Protein AF-A0A090RGV0-F1 (afdb_monomer_lite)

Organism: NCBI:txid754436

pLDDT: mean 89.09, std 8.08, range [53.47, 97.5]

Foldseek 3Di:
DEDEDQDDDVLVVVCVVCVPDWYKYKYWPFDWDDPDPPDIDRDDQTEMEMETPDPSNHVVQCVQVVCCVVRPDGHYDHPPVVVNVVSVVVVVVVVD

Sequence (96 aa):
MIIMHNGMGTHEAVSALLPHQPLLYATTAQAALRPDRHQLHHTGLGQTWLGALNTEGAAYSPLASVFDRALAPCQWHDDIFQPLWQKLAINCAINL

InterPro domains:
  IPR013332 Ketopantoate reductase, N-terminal domain [PF02558] (2-54)
  IPR036291 NAD(P)-binding domain superfamily [SSF51735] (2-78)

Secondary structure (DSSP, 8-state):
-EE--SSSSHHHHHHHH-TTS--EEEEE--EEE-SSSS--EEEE---EEEEESSHHHHTTTTHHHHHHHHHSSEEE-SSTHHHHHHHHHHHHHH--

Structure (mmCIF, N/CA/C/O backbone):
data_AF-A0A090RGV0-F1
#
_entry.id   AF-A0A090RGV0-F1
#
loop_
_atom_site.group_PDB
_atom_site.id
_atom_site.type_symbol
_atom_site.label_atom_id
_atom_site.label_alt_id
_atom_site.label_comp_id
_atom_site.label_asym_id
_atom_site.label_entity_id
_atom_site.label_seq_id
_atom_site.pdbx_PDB_ins_code
_atom_site.Cartn_x
_atom_site.Cartn_y
_atom_site.Cartn_z
_atom_site.occupancy
_atom_site.B_iso_or_equiv
_atom_site.auth_seq_id
_atom_site.auth_comp_id
_atom_site.auth_asym_id
_atom_site.auth_atom_id
_atom_site.pdbx_PDB_model_num
ATOM 1 N N . MET A 1 1 ? -9.669 -4.040 6.223 1.00 88.50 1 MET A N 1
ATOM 2 C CA . MET A 1 1 ? -9.401 -4.124 4.768 1.00 88.50 1 MET A CA 1
ATOM 3 C C . MET A 1 1 ? -8.156 -3.308 4.449 1.00 88.50 1 MET A C 1
ATO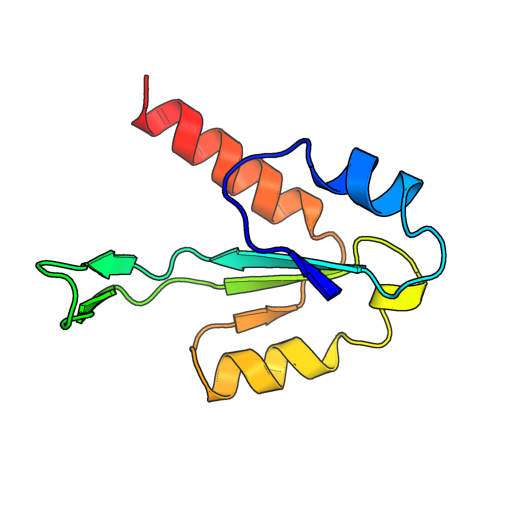M 5 O O . MET A 1 1 ? -8.018 -2.232 5.016 1.00 88.50 1 MET A O 1
ATOM 9 N N . ILE A 1 2 ? -7.265 -3.802 3.581 1.00 90.88 2 ILE A N 1
ATOM 10 C CA . ILE A 1 2 ? -6.117 -3.027 3.077 1.00 90.88 2 ILE A CA 1
ATOM 11 C C . ILE A 1 2 ? -6.424 -2.594 1.647 1.00 90.88 2 ILE A C 1
ATOM 13 O O . ILE A 1 2 ? -6.766 -3.426 0.808 1.00 90.88 2 ILE A O 1
ATOM 17 N N . ILE A 1 3 ? -6.300 -1.300 1.381 1.00 90.00 3 ILE A N 1
ATOM 18 C CA . ILE A 1 3 ? -6.499 -0.703 0.065 1.00 90.00 3 ILE A CA 1
ATOM 19 C C . ILE A 1 3 ? -5.128 -0.466 -0.575 1.00 90.00 3 ILE A C 1
ATOM 21 O O . ILE A 1 3 ? -4.277 0.195 0.012 1.00 90.00 3 ILE A O 1
ATOM 25 N N . MET A 1 4 ? -4.919 -1.000 -1.781 1.00 88.81 4 MET A N 1
ATOM 26 C CA . MET A 1 4 ? -3.691 -0.832 -2.568 1.00 88.81 4 MET A CA 1
ATOM 27 C C . MET A 1 4 ? -4.053 -0.399 -3.987 1.00 88.81 4 MET A C 1
ATOM 29 O O . MET A 1 4 ? -4.128 -1.224 -4.896 1.00 88.81 4 MET A O 1
ATOM 33 N N . HIS A 1 5 ? -4.318 0.892 -4.185 1.00 80.12 5 HIS A N 1
ATOM 34 C CA . HIS A 1 5 ? -4.558 1.446 -5.517 1.00 80.12 5 HIS A CA 1
ATOM 35 C C . HIS A 1 5 ? -3.613 2.613 -5.813 1.00 80.12 5 HIS A C 1
ATOM 37 O O . HIS A 1 5 ? -3.053 3.247 -4.915 1.00 80.12 5 HIS A O 1
ATOM 43 N N . ASN A 1 6 ? -3.412 2.881 -7.101 1.00 70.75 6 ASN A N 1
ATOM 44 C CA . ASN A 1 6 ? -2.706 4.072 -7.554 1.00 70.75 6 ASN A CA 1
ATOM 45 C C . ASN A 1 6 ? -3.699 5.243 -7.616 1.00 70.75 6 ASN A C 1
ATOM 47 O O . ASN A 1 6 ? -4.801 5.080 -8.137 1.00 70.75 6 ASN A O 1
ATOM 51 N N . GLY A 1 7 ? -3.308 6.406 -7.092 1.00 65.62 7 GLY A N 1
ATOM 52 C CA . GLY A 1 7 ? -4.141 7.613 -7.037 1.00 65.62 7 GLY A CA 1
ATOM 53 C C . GLY A 1 7 ? -4.709 7.901 -5.645 1.00 65.62 7 GLY A C 1
ATOM 54 O O . GLY A 1 7 ? -4.575 7.094 -4.733 1.00 65.62 7 GLY A O 1
ATOM 55 N N . MET A 1 8 ? -5.337 9.065 -5.493 1.00 68.12 8 MET A N 1
ATOM 56 C CA . MET A 1 8 ? -6.138 9.436 -4.321 1.00 68.12 8 MET A CA 1
ATOM 57 C C . MET A 1 8 ? -7.597 9.622 -4.725 1.00 68.12 8 MET A C 1
ATOM 59 O O . MET A 1 8 ? -7.871 9.920 -5.883 1.00 68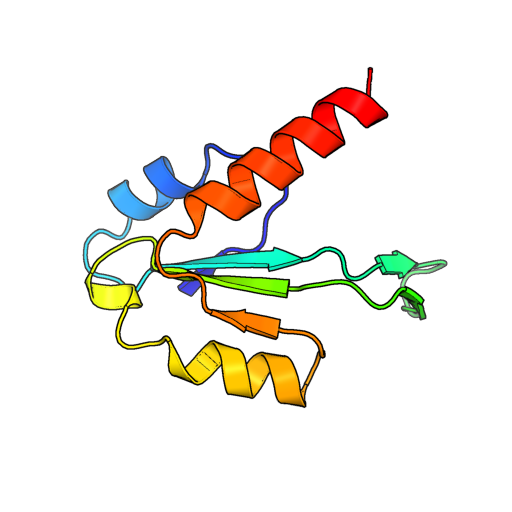.12 8 MET A O 1
ATOM 63 N N . GLY A 1 9 ? -8.520 9.440 -3.779 1.00 70.19 9 GLY A N 1
ATOM 64 C CA . GLY A 1 9 ? -9.954 9.698 -3.976 1.00 70.19 9 GLY A CA 1
ATOM 65 C C . GLY A 1 9 ? -10.881 8.509 -3.702 1.00 70.19 9 GLY A C 1
ATOM 66 O O . GLY A 1 9 ? -12.095 8.668 -3.631 1.00 70.19 9 GLY A O 1
ATOM 67 N N . THR A 1 10 ? -10.350 7.287 -3.576 1.00 74.12 10 THR A N 1
ATOM 68 C CA . THR A 1 10 ? -11.192 6.109 -3.286 1.00 74.12 10 THR A CA 1
ATOM 69 C C . THR A 1 10 ? -11.366 5.885 -1.784 1.00 74.12 10 THR A C 1
ATOM 71 O O . THR A 1 10 ? -12.326 5.248 -1.361 1.00 74.12 10 THR A O 1
ATOM 74 N N . HIS A 1 11 ? -10.470 6.433 -0.960 1.00 77.19 11 HIS A N 1
ATOM 75 C CA . HIS A 1 11 ? -10.515 6.259 0.488 1.00 77.19 11 HIS A CA 1
ATOM 76 C C . HIS A 1 11 ? -11.706 6.992 1.124 1.00 77.19 11 HIS A C 1
ATOM 78 O O . HIS A 1 11 ? -12.313 6.427 2.031 1.00 77.19 11 HIS A O 1
ATOM 84 N N . GLU A 1 12 ? -12.107 8.174 0.633 1.00 79.69 12 GLU A N 1
ATOM 85 C CA . GLU A 1 12 ? -13.283 8.879 1.164 1.00 79.69 12 GLU A CA 1
ATOM 86 C C . GLU A 1 12 ? -14.568 8.073 0.929 1.00 79.69 12 GLU A C 1
ATOM 88 O O . GLU A 1 12 ? -15.368 7.884 1.846 1.00 79.69 12 GLU A O 1
ATOM 93 N N . ALA A 1 13 ? -14.736 7.532 -0.283 1.00 82.50 13 ALA A N 1
ATOM 94 C CA . ALA A 1 13 ? -15.888 6.703 -0.631 1.00 82.50 13 ALA A CA 1
ATOM 95 C C . ALA A 1 13 ? -15.928 5.404 0.191 1.00 82.50 13 ALA A C 1
ATOM 97 O O . ALA A 1 13 ? -16.986 5.013 0.684 1.00 82.50 13 ALA A O 1
ATOM 98 N N . VAL A 1 14 ? -14.779 4.743 0.376 1.00 83.00 14 VAL A N 1
ATOM 99 C CA . VAL A 1 14 ? -14.702 3.501 1.161 1.00 83.00 14 VAL A CA 1
ATOM 100 C C . VAL A 1 14 ? -14.954 3.762 2.647 1.00 83.00 14 VAL A C 1
ATOM 102 O O . VAL A 1 14 ? -15.705 3.008 3.263 1.00 83.00 14 VAL A O 1
ATOM 105 N N . SER A 1 15 ? -14.413 4.843 3.212 1.00 82.44 15 SER A N 1
ATOM 106 C CA . SER A 1 15 ? -14.695 5.239 4.598 1.00 82.44 15 SER A CA 1
ATOM 107 C C . SER A 1 15 ? -16.170 5.574 4.821 1.00 82.44 15 SER A C 1
ATOM 109 O O . SER A 1 15 ? -16.719 5.212 5.859 1.00 82.44 15 SER A O 1
ATOM 111 N N . ALA A 1 16 ? -16.838 6.202 3.847 1.00 84.88 16 ALA A N 1
ATOM 112 C CA . ALA A 1 16 ? -18.273 6.480 3.930 1.00 84.88 16 ALA A CA 1
ATOM 113 C C . ALA A 1 16 ? -19.128 5.199 3.884 1.00 84.88 16 ALA A C 1
ATOM 115 O O . ALA A 1 16 ? -20.142 5.107 4.574 1.00 84.88 16 ALA A O 1
ATOM 116 N N . LEU A 1 17 ? -18.717 4.205 3.092 1.00 86.31 17 LEU A N 1
ATOM 117 C CA . LEU A 1 17 ? -19.423 2.925 2.972 1.00 86.31 17 LEU A CA 1
ATOM 118 C C . LEU A 1 17 ? -19.164 1.986 4.159 1.00 86.31 17 LEU A C 1
ATOM 120 O O . LEU A 1 17 ? -20.030 1.177 4.491 1.00 86.31 17 LEU A O 1
ATOM 124 N N . LEU A 1 18 ? -17.986 2.068 4.788 1.00 87.06 18 LEU A N 1
ATOM 125 C CA . LEU A 1 18 ? -17.516 1.133 5.817 1.00 87.06 18 LEU A CA 1
ATOM 126 C C . LEU A 1 18 ? -16.979 1.860 7.071 1.00 87.06 18 LEU A C 1
ATOM 128 O O . LEU A 1 18 ? -15.828 1.645 7.459 1.00 87.06 18 LEU A O 1
ATOM 132 N N . PRO A 1 19 ? -17.793 2.683 7.758 1.00 81.81 19 PRO A N 1
ATOM 133 C CA . PRO A 1 19 ? -17.316 3.607 8.794 1.00 81.81 19 PRO A CA 1
ATOM 134 C C . PRO A 1 19 ? -16.700 2.927 10.027 1.00 81.81 19 PRO A C 1
ATOM 136 O O . PRO A 1 19 ? -15.846 3.511 10.688 1.00 81.81 19 PRO A O 1
ATOM 139 N N . HIS A 1 20 ? -17.105 1.691 10.332 1.00 86.50 20 HIS A N 1
ATOM 140 C CA . HIS A 1 20 ? -16.640 0.937 11.506 1.00 86.50 20 HIS A CA 1
ATOM 141 C C . HIS A 1 20 ? -15.670 -0.196 11.170 1.00 86.50 20 HIS A C 1
ATOM 143 O O . HIS A 1 20 ? -15.253 -0.932 12.062 1.00 86.50 20 HIS A O 1
ATOM 149 N N . GLN A 1 21 ? -15.331 -0.395 9.895 1.00 90.81 21 GLN A N 1
ATOM 150 C CA . GLN A 1 21 ? -14.339 -1.409 9.559 1.00 90.81 21 GLN A CA 1
ATOM 151 C C . GLN A 1 21 ? -12.934 -0.832 9.734 1.00 90.81 21 GLN A C 1
ATOM 153 O O . GLN A 1 21 ? -12.702 0.304 9.330 1.00 90.81 21 GLN A O 1
ATOM 158 N N . PRO A 1 22 ? -11.967 -1.599 10.261 1.00 92.88 22 PRO A N 1
ATOM 159 C CA . PRO A 1 22 ? -10.566 -1.209 10.212 1.00 92.88 22 PRO A CA 1
ATOM 160 C C . PRO A 1 22 ? -10.122 -1.023 8.761 1.00 92.88 22 PRO A C 1
ATOM 162 O O . PRO A 1 22 ? -10.088 -1.986 7.979 1.00 92.88 22 PRO A O 1
ATOM 165 N N . LEU A 1 23 ? -9.798 0.214 8.393 1.00 93.19 23 LEU A N 1
ATOM 166 C CA . LEU A 1 23 ? -9.360 0.566 7.050 1.00 93.19 23 LEU A CA 1
ATOM 167 C C . LEU A 1 23 ? -7.882 0.934 7.079 1.00 93.19 23 LEU A C 1
ATOM 169 O O . LEU A 1 23 ? -7.441 1.791 7.844 1.00 93.19 23 LEU A O 1
ATOM 173 N N . LEU A 1 24 ? -7.123 0.270 6.219 1.00 93.75 24 LEU A N 1
ATOM 174 C CA . LEU A 1 24 ? -5.704 0.504 6.015 1.00 93.75 24 LEU A CA 1
ATOM 175 C C . LEU A 1 24 ? -5.469 0.885 4.563 1.00 93.75 24 LEU A C 1
ATOM 177 O O . LEU A 1 24 ? -6.140 0.371 3.664 1.00 93.75 24 LEU A O 1
ATOM 181 N N . TYR A 1 25 ? -4.466 1.715 4.331 1.00 92.81 25 TYR A N 1
ATOM 182 C CA . TYR A 1 25 ? -3.962 2.002 3.001 1.00 92.81 25 TYR A CA 1
ATOM 183 C C . TYR A 1 25 ? -2.514 1.539 2.901 1.00 92.81 25 TYR A C 1
ATOM 185 O O . TYR A 1 25 ? -1.722 1.755 3.819 1.00 92.81 25 TYR A O 1
ATOM 193 N N . ALA A 1 26 ? -2.167 0.909 1.781 1.00 92.81 26 ALA A N 1
ATOM 194 C CA . ALA A 1 26 ? -0.792 0.608 1.430 1.00 92.81 26 ALA A CA 1
ATOM 195 C C . ALA A 1 26 ? -0.424 1.188 0.065 1.00 92.81 26 ALA A C 1
ATOM 197 O O . ALA A 1 26 ? -1.145 1.043 -0.924 1.00 92.81 26 ALA A O 1
ATOM 198 N N . T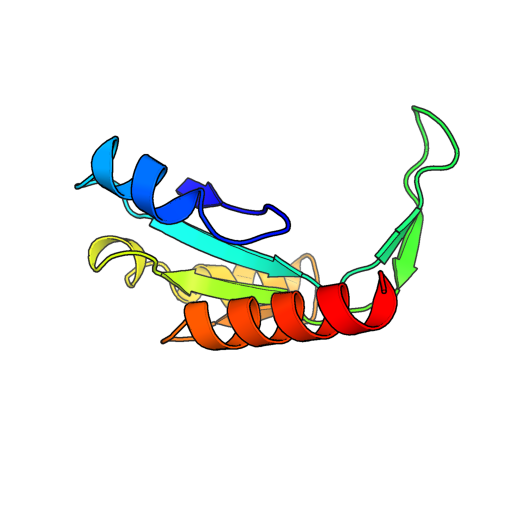HR A 1 27 ? 0.743 1.819 0.005 1.00 92.31 27 THR A N 1
ATOM 199 C CA . THR A 1 27 ? 1.349 2.285 -1.239 1.00 92.31 27 THR A CA 1
ATOM 200 C C . THR A 1 27 ? 2.734 1.695 -1.383 1.00 92.31 27 THR A C 1
ATOM 202 O O . THR A 1 27 ? 3.503 1.650 -0.429 1.00 92.31 27 THR A O 1
ATOM 205 N N . THR A 1 28 ? 3.045 1.213 -2.580 1.00 92.69 28 THR A N 1
ATOM 206 C CA . THR A 1 28 ? 4.302 0.530 -2.858 1.00 92.69 28 THR A CA 1
ATOM 207 C C . THR A 1 28 ? 4.987 1.108 -4.088 1.00 92.69 28 THR A C 1
ATOM 209 O O . THR A 1 28 ? 4.316 1.528 -5.043 1.00 92.69 28 THR A O 1
ATOM 212 N N . ALA A 1 29 ? 6.316 1.140 -4.020 1.00 92.25 29 ALA A N 1
ATOM 213 C CA . ALA A 1 29 ? 7.235 1.388 -5.124 1.00 92.25 29 ALA A CA 1
ATOM 214 C C . ALA A 1 29 ? 7.893 0.089 -5.630 1.00 92.25 29 ALA A C 1
ATOM 216 O O . ALA A 1 29 ? 8.799 0.147 -6.458 1.00 92.25 29 ALA A O 1
ATOM 217 N N . GLN A 1 30 ? 7.465 -1.078 -5.134 1.00 93.25 30 GLN A N 1
ATOM 218 C CA . GLN A 1 30 ? 7.883 -2.371 -5.674 1.00 93.25 30 GLN A CA 1
ATOM 219 C C . GLN A 1 30 ? 7.513 -2.440 -7.162 1.00 93.25 30 GLN A C 1
ATOM 221 O O . GLN A 1 30 ? 6.381 -2.128 -7.544 1.00 93.25 30 GLN A O 1
ATOM 226 N N . ALA A 1 31 ? 8.459 -2.849 -8.004 1.00 92.00 31 ALA A N 1
ATOM 227 C CA . ALA A 1 31 ? 8.255 -2.931 -9.445 1.00 92.00 31 ALA A CA 1
ATOM 228 C C . ALA A 1 31 ? 8.067 -4.386 -9.863 1.00 92.00 31 ALA A C 1
ATOM 230 O O . ALA A 1 31 ? 8.934 -5.221 -9.617 1.00 92.00 31 ALA A O 1
ATOM 231 N N . ALA A 1 32 ? 6.953 -4.689 -10.522 1.00 92.81 32 ALA A N 1
ATOM 232 C CA . ALA A 1 32 ? 6.698 -6.011 -11.070 1.00 92.81 32 ALA A CA 1
ATOM 233 C C . ALA A 1 32 ? 6.357 -5.918 -12.557 1.00 92.81 32 ALA A C 1
ATOM 235 O O . ALA A 1 32 ? 5.533 -5.098 -12.968 1.00 92.81 32 ALA A O 1
ATOM 236 N N . LEU A 1 33 ? 6.974 -6.786 -13.352 1.00 93.94 33 LEU A N 1
ATOM 237 C CA . LEU A 1 33 ? 6.723 -6.935 -14.775 1.00 93.94 33 LEU A CA 1
ATOM 238 C C . LEU A 1 33 ? 5.954 -8.232 -15.012 1.00 93.94 33 LEU A C 1
ATOM 240 O O . LEU A 1 33 ? 6.356 -9.302 -14.562 1.00 93.94 33 LEU A O 1
ATOM 244 N N . ARG A 1 34 ? 4.852 -8.144 -15.752 1.00 95.19 34 ARG A N 1
ATOM 245 C CA . ARG A 1 34 ? 4.064 -9.306 -16.165 1.00 95.19 34 ARG A CA 1
ATOM 246 C C . ARG A 1 34 ? 4.163 -9.472 -17.685 1.00 95.19 34 ARG A C 1
ATOM 248 O O . ARG A 1 34 ? 3.384 -8.828 -18.387 1.00 95.19 34 ARG A O 1
ATOM 255 N N . PRO A 1 35 ? 5.118 -10.271 -18.199 1.00 91.31 35 PRO A N 1
ATOM 256 C CA . PRO A 1 35 ? 5.313 -10.428 -19.642 1.00 91.31 35 PRO A CA 1
ATOM 257 C C . PRO A 1 35 ? 4.181 -11.224 -20.307 1.00 91.31 35 PRO A C 1
ATOM 259 O O . PRO A 1 35 ? 3.815 -10.939 -21.443 1.00 91.31 35 PRO A O 1
ATOM 262 N N . ASP A 1 36 ? 3.587 -12.183 -19.592 1.00 94.62 36 ASP A N 1
ATOM 263 C CA . ASP A 1 36 ? 2.417 -12.941 -20.035 1.00 94.62 36 ASP A CA 1
ATOM 264 C C . ASP A 1 36 ? 1.481 -13.266 -18.855 1.00 94.62 36 ASP A C 1
ATOM 266 O O . ASP A 1 36 ? 1.688 -12.825 -17.727 1.00 94.62 36 ASP A O 1
ATOM 270 N N . ARG A 1 37 ? 0.402 -14.014 -19.109 1.00 93.50 37 ARG A N 1
ATOM 271 C CA . ARG A 1 37 ? -0.636 -14.302 -18.102 1.00 93.50 37 ARG A CA 1
ATOM 272 C C . ARG A 1 37 ? -0.172 -15.215 -16.962 1.00 93.50 37 ARG A C 1
ATOM 274 O O . ARG A 1 37 ? -0.835 -15.246 -15.929 1.00 93.50 37 ARG A O 1
ATOM 281 N N . HIS A 1 38 ? 0.911 -15.957 -17.152 1.00 95.50 38 HIS A N 1
ATOM 282 C CA . HIS A 1 38 ? 1.397 -16.989 -16.238 1.00 95.50 38 HIS A CA 1
ATOM 283 C C . HIS A 1 38 ? 2.712 -16.608 -15.553 1.00 95.50 38 HIS A C 1
ATOM 285 O O . HIS A 1 38 ? 3.112 -17.274 -14.601 1.00 95.50 38 HIS A O 1
ATOM 291 N N . GLN A 1 39 ? 3.365 -15.534 -15.998 1.00 94.00 39 GLN A N 1
ATOM 292 C CA . GLN A 1 39 ? 4.643 -15.087 -15.460 1.00 94.00 39 GLN A CA 1
ATOM 293 C C . GLN A 1 39 ? 4.535 -13.734 -14.767 1.00 94.00 39 GLN A C 1
ATOM 295 O O . GLN A 1 39 ? 4.016 -12.777 -15.328 1.00 94.00 39 GLN A O 1
ATOM 300 N N . LEU A 1 40 ? 5.106 -13.632 -13.569 1.00 93.25 40 LEU A N 1
ATOM 301 C CA . LEU A 1 40 ? 5.289 -12.375 -12.852 1.00 93.25 40 LEU A CA 1
ATOM 302 C C . LEU A 1 40 ? 6.746 -12.282 -12.415 1.00 93.25 40 LEU A C 1
ATOM 304 O O . LEU A 1 40 ? 7.241 -13.156 -11.708 1.00 93.25 40 LEU A O 1
ATOM 308 N N . HIS A 1 41 ? 7.436 -11.243 -12.861 1.00 94.12 41 HIS A N 1
ATOM 309 C CA . HIS A 1 41 ? 8.828 -10.988 -12.518 1.00 94.12 41 HIS A CA 1
ATOM 310 C C . HIS A 1 41 ? 8.862 -9.811 -11.551 1.00 94.12 41 HIS A C 1
ATOM 312 O O . HIS A 1 41 ? 8.349 -8.736 -11.856 1.00 94.12 41 HIS A O 1
ATOM 318 N N . HIS A 1 42 ? 9.458 -9.998 -10.378 1.00 92.56 42 HIS A N 1
ATOM 319 C CA . HIS A 1 42 ? 9.725 -8.899 -9.454 1.00 92.56 42 HIS A CA 1
ATOM 320 C C . HIS A 1 42 ? 11.029 -8.228 -9.890 1.00 92.56 42 HIS A C 1
ATOM 322 O O . HIS A 1 42 ? 12.104 -8.806 -9.764 1.00 92.56 42 HIS A O 1
ATOM 328 N N . THR A 1 43 ? 10.921 -7.049 -10.499 1.00 93.75 43 THR A N 1
ATOM 329 C CA . THR A 1 43 ? 12.020 -6.401 -11.232 1.00 93.75 43 THR A CA 1
ATOM 330 C C . THR A 1 43 ? 12.674 -5.258 -10.466 1.00 93.75 43 THR A C 1
ATOM 332 O O . THR A 1 43 ? 13.687 -4.731 -10.917 1.00 93.75 43 THR A O 1
ATOM 335 N N . GLY A 1 44 ? 12.114 -4.843 -9.331 1.00 92.06 44 GLY A N 1
ATOM 336 C CA . GLY A 1 44 ? 12.681 -3.765 -8.531 1.00 92.06 44 GLY A CA 1
ATOM 337 C C . GLY A 1 44 ? 12.186 -3.788 -7.097 1.00 92.06 44 GLY A C 1
ATOM 338 O O . GLY A 1 44 ? 10.983 -3.889 -6.846 1.00 92.06 44 GLY A O 1
ATOM 339 N N . LEU A 1 45 ? 13.139 -3.669 -6.177 1.00 93.62 45 LEU A N 1
ATOM 340 C CA . LEU A 1 45 ? 12.884 -3.508 -4.754 1.00 93.62 45 LEU A CA 1
ATOM 341 C C . LEU A 1 45 ? 12.540 -2.048 -4.475 1.00 93.62 45 LEU A C 1
ATOM 343 O O . LEU A 1 45 ? 13.306 -1.150 -4.823 1.00 93.62 45 LEU A O 1
ATOM 347 N N . GLY A 1 46 ? 11.395 -1.813 -3.846 1.00 92.81 46 GLY A N 1
ATOM 348 C CA . GLY A 1 46 ? 10.928 -0.467 -3.544 1.00 92.81 46 GLY A CA 1
ATOM 349 C C . GLY A 1 46 ? 10.156 -0.400 -2.239 1.00 92.81 46 GLY A C 1
ATOM 350 O O . GLY A 1 46 ? 9.541 -1.370 -1.807 1.00 92.81 46 GLY A O 1
ATOM 351 N N . GLN A 1 47 ? 10.180 0.770 -1.608 1.00 95.19 47 GLN A N 1
ATOM 352 C CA . GLN A 1 47 ? 9.515 0.980 -0.328 1.00 95.19 47 GLN A CA 1
ATOM 353 C C . GLN A 1 47 ? 8.011 0.723 -0.420 1.00 95.19 47 GLN A C 1
ATOM 355 O O . GLN A 1 47 ? 7.334 1.205 -1.332 1.00 95.19 47 GLN A O 1
ATOM 360 N N . THR A 1 48 ? 7.492 0.004 0.571 1.00 95.56 48 THR A N 1
ATOM 361 C CA . THR A 1 48 ? 6.063 -0.079 0.860 1.00 95.56 48 THR A CA 1
ATOM 362 C C . THR A 1 48 ? 5.760 0.681 2.146 1.00 95.56 48 THR A C 1
ATOM 364 O O . THR A 1 48 ? 6.421 0.495 3.167 1.00 95.56 48 THR A O 1
ATOM 367 N N . TRP A 1 49 ? 4.759 1.548 2.099 1.00 96.06 49 TRP A N 1
ATOM 368 C CA . TRP A 1 49 ? 4.209 2.228 3.265 1.00 96.06 49 TRP A CA 1
ATOM 369 C C . TRP A 1 49 ? 2.828 1.666 3.549 1.00 96.06 49 TRP A C 1
ATOM 371 O O . TRP A 1 49 ? 2.024 1.540 2.624 1.00 96.06 49 TRP A O 1
ATOM 381 N N . LEU A 1 50 ? 2.563 1.348 4.811 1.00 96.12 50 LEU A N 1
ATOM 382 C CA . LEU A 1 50 ? 1.260 0.928 5.314 1.00 96.12 50 LEU A CA 1
ATOM 383 C C . LEU A 1 50 ? 0.820 1.906 6.403 1.00 96.12 50 LEU A C 1
ATOM 385 O O . LEU A 1 50 ? 1.637 2.314 7.220 1.00 96.12 50 LEU A O 1
ATOM 389 N N . GLY A 1 51 ? -0.456 2.254 6.455 1.00 95.56 51 GLY A N 1
ATOM 390 C CA . GLY A 1 51 ? -0.977 3.059 7.553 1.00 95.56 51 GLY A CA 1
ATOM 391 C C . GLY A 1 51 ? -2.493 3.051 7.610 1.00 95.56 51 GLY A C 1
ATOM 392 O O . GLY A 1 51 ? -3.165 2.522 6.718 1.00 95.56 51 GLY A O 1
ATOM 393 N N . ALA A 1 52 ? -3.036 3.590 8.693 1.00 94.50 52 ALA A N 1
ATOM 394 C CA . ALA A 1 52 ? -4.467 3.580 8.950 1.00 94.50 52 ALA A CA 1
ATOM 395 C C . ALA A 1 52 ? -5.190 4.730 8.240 1.00 94.50 52 ALA A C 1
ATOM 397 O O . ALA A 1 52 ? -4.690 5.848 8.182 1.00 94.50 52 ALA A O 1
ATOM 398 N N . LEU A 1 53 ? -6.392 4.452 7.731 1.00 90.62 53 LEU A N 1
ATOM 399 C CA . LEU A 1 53 ? -7.316 5.466 7.207 1.00 90.62 53 LEU A CA 1
ATOM 400 C C . LEU A 1 53 ? -8.338 5.927 8.251 1.00 90.62 53 LEU A C 1
ATOM 402 O O . LEU A 1 53 ? -8.996 6.946 8.064 1.00 90.62 53 LEU A O 1
ATOM 406 N N . ASN A 1 54 ? -8.508 5.160 9.328 1.00 89.88 54 ASN A N 1
ATOM 407 C CA . ASN A 1 54 ? -9.386 5.478 10.444 1.00 89.88 54 ASN A CA 1
ATOM 408 C C . ASN A 1 54 ? -8.819 4.930 11.759 1.00 89.88 54 ASN A C 1
ATOM 410 O O . ASN A 1 54 ? -7.887 4.124 11.766 1.00 89.88 54 ASN A O 1
ATOM 414 N N . THR A 1 55 ? -9.409 5.346 12.879 1.00 90.81 55 THR A N 1
ATOM 415 C CA . THR A 1 55 ? -8.972 4.950 14.226 1.00 90.81 55 THR A CA 1
ATOM 416 C C . THR A 1 55 ? -8.934 3.431 14.408 1.00 90.81 55 THR A C 1
ATOM 418 O O . THR A 1 55 ? -7.957 2.904 14.932 1.00 90.81 55 THR A O 1
ATOM 421 N N . GLU A 1 56 ? -9.940 2.715 13.900 1.00 92.44 56 GLU A N 1
ATOM 422 C CA . GLU A 1 56 ? -10.017 1.248 13.977 1.00 92.44 56 GLU A CA 1
ATOM 423 C C . GLU A 1 56 ? -8.845 0.555 13.258 1.00 92.44 56 GLU A C 1
ATOM 425 O O . GLU A 1 56 ? -8.396 -0.520 13.660 1.00 92.44 56 GLU A O 1
ATOM 430 N N . GLY A 1 57 ? -8.313 1.172 12.198 1.00 93.25 57 GLY A N 1
ATOM 431 C CA . GLY A 1 57 ? -7.145 0.685 11.470 1.00 93.25 57 GLY A CA 1
ATOM 432 C C . GLY A 1 57 ? -5.835 0.804 12.253 1.00 93.25 57 GLY A C 1
ATOM 433 O O . GLY A 1 57 ? -4.936 -0.008 12.048 1.00 93.25 57 GLY A O 1
ATOM 434 N N . ALA A 1 58 ? -5.709 1.762 13.176 1.00 93.44 58 ALA A N 1
ATOM 435 C CA . ALA A 1 58 ? -4.444 2.041 13.864 1.00 93.44 58 ALA A CA 1
ATOM 436 C C . ALA A 1 58 ? -3.927 0.848 14.689 1.00 93.44 58 ALA A C 1
ATOM 438 O O . ALA A 1 58 ? -2.720 0.616 14.764 1.00 93.44 58 ALA A O 1
ATOM 439 N N . ALA A 1 59 ? -4.836 0.030 15.232 1.00 94.81 59 ALA A N 1
ATOM 440 C CA . ALA A 1 59 ? -4.499 -1.186 15.975 1.00 94.81 59 ALA A CA 1
ATOM 441 C C . ALA A 1 59 ? -3.739 -2.238 15.135 1.00 94.81 59 ALA A C 1
ATOM 443 O O . ALA A 1 59 ? -3.150 -3.167 15.686 1.00 94.81 59 ALA A O 1
ATOM 444 N N . TYR A 1 60 ? -3.733 -2.097 13.807 1.00 96.25 60 TYR A N 1
ATOM 445 C CA . TYR A 1 60 ? -3.117 -3.039 12.876 1.00 96.25 60 TYR A CA 1
ATOM 446 C C . TYR A 1 60 ? -1.708 -2.635 12.420 1.00 96.25 60 TYR A C 1
ATOM 448 O O . TYR A 1 60 ? -1.174 -3.256 11.498 1.00 96.25 60 TYR A O 1
ATOM 456 N N . SER A 1 61 ? -1.059 -1.672 13.083 1.00 96.50 61 SER A N 1
ATOM 457 C CA . SER A 1 61 ? 0.343 -1.328 12.806 1.00 96.50 61 SER A CA 1
ATOM 458 C C . SER A 1 61 ? 1.328 -2.513 12.788 1.00 96.50 61 SER A C 1
ATOM 460 O O . SER A 1 61 ? 2.224 -2.508 11.935 1.00 96.50 61 SER A O 1
ATOM 462 N N . PRO A 1 62 ? 1.147 -3.605 13.572 1.00 97.00 62 PRO A N 1
ATOM 463 C CA . PRO A 1 62 ? 2.017 -4.783 13.480 1.00 97.00 62 PRO A CA 1
ATOM 464 C C . PRO A 1 62 ? 1.995 -5.495 12.117 1.00 97.00 62 PRO A C 1
ATOM 466 O O . PRO A 1 62 ? 2.914 -6.261 11.808 1.00 97.00 62 PRO A O 1
ATOM 469 N N . LEU A 1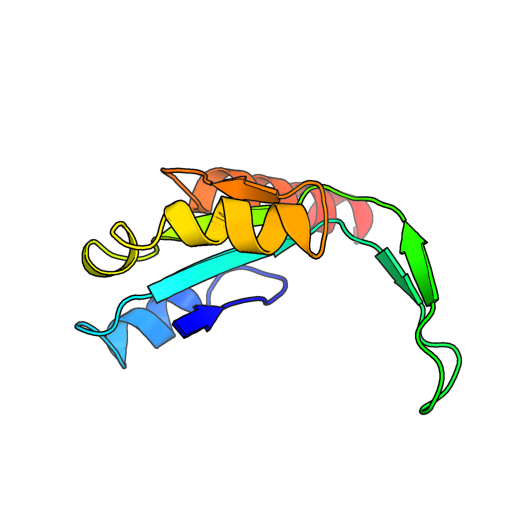 63 ? 0.980 -5.253 11.274 1.00 96.19 63 LEU A N 1
ATOM 470 C CA . LEU A 1 63 ? 0.936 -5.805 9.916 1.00 96.19 63 LEU A CA 1
ATOM 471 C C . LEU A 1 63 ? 2.081 -5.294 9.040 1.00 96.19 63 LEU A C 1
ATOM 473 O O . LEU A 1 63 ? 2.501 -6.021 8.141 1.00 96.19 63 LEU A O 1
ATOM 477 N N . ALA A 1 64 ? 2.638 -4.112 9.319 1.00 96.81 64 ALA A N 1
ATOM 478 C CA . ALA A 1 64 ? 3.796 -3.616 8.582 1.00 96.81 64 ALA A CA 1
ATOM 479 C C . ALA A 1 64 ? 4.986 -4.583 8.688 1.00 96.81 64 ALA A C 1
ATOM 481 O O . ALA A 1 64 ? 5.612 -4.885 7.680 1.00 96.81 64 ALA A O 1
ATOM 482 N N . SER A 1 65 ? 5.237 -5.163 9.867 1.00 97.12 65 SER A N 1
ATOM 483 C CA . SER A 1 65 ? 6.299 -6.163 10.049 1.00 97.12 65 SER A CA 1
ATOM 484 C C . SER A 1 65 ? 5.992 -7.495 9.362 1.00 97.12 65 SER A C 1
ATOM 486 O O . SER A 1 65 ? 6.908 -8.219 8.978 1.00 97.12 65 SER A O 1
ATOM 488 N N . VAL A 1 66 ? 4.712 -7.855 9.217 1.00 96.56 66 VAL A N 1
ATOM 489 C CA . VAL A 1 66 ? 4.310 -9.040 8.440 1.00 96.56 66 VAL A CA 1
ATOM 490 C C . VAL A 1 66 ? 4.629 -8.821 6.964 1.00 96.56 66 VAL A C 1
ATOM 492 O O . VAL A 1 66 ? 5.227 -9.692 6.335 1.00 96.56 66 VAL A O 1
ATOM 495 N N . PHE A 1 67 ? 4.273 -7.650 6.437 1.00 95.00 67 PHE A N 1
ATOM 496 C CA . PHE A 1 67 ? 4.567 -7.270 5.060 1.00 95.00 67 PHE A CA 1
ATOM 497 C C . PHE A 1 67 ? 6.066 -7.139 4.824 1.00 95.00 67 PHE A C 1
ATOM 499 O O . PHE A 1 67 ? 6.541 -7.599 3.798 1.00 95.00 67 PHE A O 1
ATOM 506 N N . ASP A 1 68 ? 6.820 -6.593 5.774 1.00 97.06 68 ASP A N 1
ATOM 507 C CA . ASP A 1 68 ? 8.269 -6.445 5.643 1.00 97.06 68 ASP A CA 1
ATOM 508 C C . ASP A 1 68 ? 8.963 -7.804 5.518 1.00 97.06 68 ASP A C 1
ATOM 510 O O . ASP A 1 68 ? 9.780 -8.010 4.629 1.00 97.06 68 ASP A O 1
ATOM 514 N N . ARG A 1 69 ? 8.544 -8.799 6.311 1.00 96.25 69 ARG A N 1
ATOM 515 C CA . ARG A 1 69 ? 9.074 -10.166 6.185 1.00 96.25 69 ARG A CA 1
ATOM 516 C C . ARG A 1 69 ? 8.751 -10.832 4.846 1.00 96.25 69 ARG A C 1
ATOM 518 O O . ARG A 1 69 ? 9.495 -11.714 4.430 1.00 96.25 69 ARG A O 1
ATOM 525 N N . ALA A 1 70 ? 7.640 -10.468 4.209 1.00 92.44 70 ALA A N 1
ATOM 526 C CA . ALA A 1 70 ? 7.191 -11.083 2.960 1.00 92.44 70 ALA A CA 1
ATOM 527 C C . ALA A 1 70 ? 7.639 -10.314 1.703 1.00 92.44 70 ALA A C 1
ATOM 529 O O . ALA A 1 70 ? 7.853 -10.921 0.657 1.00 92.44 70 ALA A O 1
ATOM 530 N N . LEU A 1 71 ? 7.744 -8.987 1.792 1.00 89.06 71 LEU A N 1
ATOM 531 C CA . LEU A 1 71 ? 7.910 -8.065 0.669 1.00 89.06 71 LEU A CA 1
ATOM 532 C C . LEU A 1 71 ? 8.691 -6.804 1.090 1.00 89.06 71 LEU A C 1
ATOM 534 O O . LEU A 1 71 ? 8.233 -5.670 0.916 1.00 89.06 71 LEU A O 1
ATOM 538 N N . ALA A 1 72 ? 9.874 -7.013 1.668 1.00 93.19 72 ALA A N 1
ATOM 539 C CA . ALA A 1 72 ? 10.745 -5.938 2.127 1.00 93.19 72 ALA A CA 1
ATOM 540 C C . ALA A 1 72 ? 11.136 -4.950 1.000 1.00 93.19 72 ALA A C 1
ATOM 542 O O . ALA A 1 72 ? 11.338 -5.368 -0.148 1.00 93.19 72 ALA A O 1
ATOM 543 N N . PRO A 1 73 ? 11.339 -3.658 1.321 1.00 95.75 73 PRO A N 1
ATOM 544 C CA . PRO A 1 73 ? 11.095 -3.042 2.626 1.00 95.75 73 PRO A CA 1
ATOM 545 C C . PRO A 1 73 ? 9.636 -2.585 2.792 1.00 95.75 73 PRO A C 1
ATOM 547 O O . PRO A 1 73 ? 9.038 -2.009 1.876 1.00 95.75 73 PRO A O 1
ATOM 550 N N . CYS A 1 74 ? 9.074 -2.792 3.984 1.00 97.25 74 CYS A N 1
ATOM 551 C CA . CYS A 1 74 ? 7.757 -2.290 4.369 1.00 97.25 74 CYS A CA 1
ATOM 552 C C . CYS A 1 74 ? 7.784 -1.648 5.759 1.00 97.25 74 CYS A C 1
ATOM 554 O O . CYS A 1 74 ? 8.315 -2.2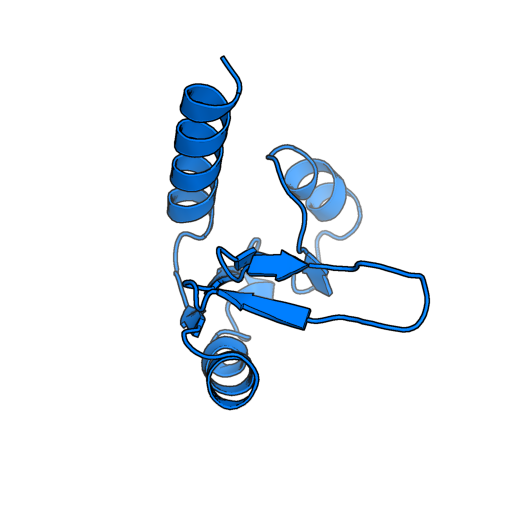09 6.713 1.00 97.25 74 CYS A O 1
ATOM 556 N N . GLN A 1 75 ? 7.169 -0.474 5.890 1.00 97.44 75 GLN A N 1
ATOM 557 C CA . GLN A 1 75 ? 7.118 0.269 7.148 1.00 97.44 75 GLN A CA 1
ATOM 558 C C . GLN A 1 75 ? 5.731 0.854 7.394 1.00 97.44 75 GLN A C 1
ATOM 560 O O . GLN A 1 75 ? 4.986 1.157 6.458 1.00 97.44 75 GLN A O 1
ATOM 565 N N . TRP A 1 76 ? 5.395 0.995 8.674 1.00 97.50 76 TRP A N 1
ATOM 566 C CA . TRP A 1 76 ? 4.199 1.709 9.089 1.00 97.50 76 TRP A CA 1
ATOM 567 C C . TRP A 1 76 ? 4.429 3.220 9.011 1.00 97.50 76 TRP A C 1
ATOM 569 O O . TRP A 1 76 ? 5.524 3.691 9.317 1.00 97.50 76 TRP A O 1
ATOM 579 N N . HIS A 1 77 ? 3.399 3.966 8.628 1.00 96.19 77 HIS A N 1
ATOM 580 C CA . HIS A 1 77 ? 3.379 5.420 8.654 1.00 96.19 77 HIS A CA 1
ATOM 581 C C . HIS A 1 77 ? 2.097 5.889 9.345 1.00 96.19 77 HIS A C 1
ATOM 583 O O . HIS A 1 77 ? 0.998 5.520 8.926 1.00 96.19 77 HIS A O 1
ATOM 589 N N . ASP A 1 78 ? 2.237 6.703 10.392 1.00 92.25 78 ASP A N 1
ATOM 590 C CA . ASP A 1 78 ? 1.096 7.152 11.201 1.00 92.25 78 ASP A CA 1
ATOM 591 C C . ASP A 1 78 ? 0.164 8.082 10.420 1.00 92.25 78 ASP A C 1
ATOM 593 O O . ASP A 1 78 ? -1.054 7.979 10.534 1.00 92.25 78 ASP A O 1
ATOM 597 N N . ASP A 1 79 ? 0.736 8.932 9.565 1.00 91.50 79 ASP A N 1
ATOM 598 C CA . ASP A 1 79 ? -0.012 9.702 8.572 1.00 91.50 79 ASP A CA 1
ATOM 599 C C . ASP A 1 79 ? 0.188 9.123 7.168 1.00 91.50 79 ASP A C 1
ATOM 601 O O . ASP A 1 79 ? 1.071 9.542 6.418 1.00 91.50 79 ASP A O 1
ATOM 605 N N . ILE A 1 80 ? -0.610 8.124 6.801 1.00 90.81 80 ILE A N 1
ATOM 606 C CA . ILE A 1 80 ? -0.477 7.460 5.499 1.00 90.81 80 ILE A CA 1
ATOM 607 C C . ILE A 1 80 ? -0.734 8.396 4.309 1.00 90.81 80 ILE A C 1
ATOM 609 O O . ILE A 1 80 ? -0.323 8.082 3.191 1.00 90.81 80 ILE A O 1
ATOM 613 N N . PHE A 1 81 ? -1.358 9.560 4.511 1.00 88.69 81 PHE A N 1
ATOM 614 C CA . PHE A 1 81 ? -1.616 10.502 3.424 1.00 88.69 81 PHE A CA 1
ATOM 615 C C . PHE A 1 81 ? -0.337 11.157 2.912 1.00 88.69 81 PHE A C 1
ATOM 617 O O . PHE A 1 81 ? -0.220 11.378 1.707 1.00 88.69 81 PHE A O 1
ATOM 624 N N . GLN A 1 82 ? 0.657 11.401 3.768 1.00 87.88 82 GLN A N 1
ATOM 625 C CA . GLN A 1 82 ? 1.936 11.983 3.357 1.00 87.88 82 GLN A CA 1
ATOM 626 C C . GLN A 1 82 ? 2.639 11.182 2.233 1.00 87.88 82 GLN A C 1
ATOM 628 O O . GLN A 1 82 ? 2.882 11.754 1.162 1.00 87.88 82 GLN A O 1
ATOM 633 N N . PRO A 1 83 ? 2.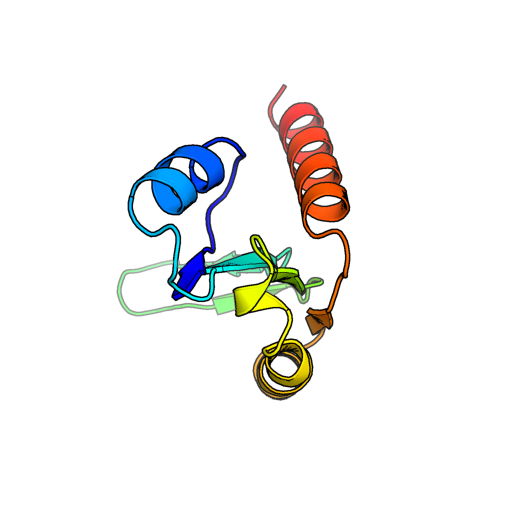938 9.874 2.386 1.00 86.81 83 PRO A N 1
ATOM 634 C CA . PRO A 1 83 ? 3.557 9.094 1.313 1.00 86.81 83 PRO A CA 1
ATOM 635 C C . PRO A 1 83 ? 2.639 8.925 0.093 1.00 86.81 83 PRO A C 1
ATOM 637 O O . PRO A 1 83 ? 3.131 8.767 -1.029 1.00 86.81 83 PRO A O 1
ATOM 640 N N . LEU A 1 84 ? 1.313 8.995 0.267 1.00 85.50 84 LEU A N 1
ATOM 641 C CA . LEU A 1 84 ? 0.378 9.004 -0.859 1.00 85.50 84 LEU A CA 1
ATOM 642 C C . LEU A 1 84 ? 0.494 10.291 -1.680 1.00 85.50 84 LEU A C 1
ATOM 644 O O . LEU A 1 84 ? 0.555 10.210 -2.909 1.00 85.50 84 LEU A O 1
ATOM 648 N N . TRP A 1 85 ? 0.568 11.460 -1.033 1.00 85.50 85 TRP A N 1
ATOM 649 C CA . TRP A 1 85 ? 0.722 12.753 -1.714 1.00 85.50 85 TRP A CA 1
ATOM 650 C C . TRP A 1 85 ? 2.053 12.821 -2.443 1.00 85.50 85 TRP A C 1
ATOM 652 O O . TRP A 1 85 ? 2.103 13.252 -3.594 1.00 85.50 85 TRP A O 1
ATOM 662 N N . GLN A 1 86 ? 3.116 12.309 -1.824 1.00 85.12 86 GLN A N 1
ATOM 663 C CA . GLN A 1 86 ? 4.424 12.233 -2.461 1.00 85.12 86 GLN A CA 1
ATOM 664 C C . GLN A 1 86 ? 4.400 11.342 -3.711 1.00 85.12 86 GLN A C 1
ATOM 666 O O . GLN A 1 86 ? 4.892 11.752 -4.764 1.00 85.12 86 GLN A O 1
ATOM 671 N N . LYS A 1 87 ? 3.786 10.151 -3.638 1.00 83.75 87 LYS A N 1
ATOM 672 C CA . LYS A 1 87 ? 3.637 9.275 -4.812 1.00 83.75 87 LYS A CA 1
ATOM 673 C C . LYS A 1 87 ? 2.797 9.931 -5.906 1.00 83.75 87 LYS A C 1
ATOM 675 O O . LYS A 1 87 ? 3.140 9.812 -7.080 1.00 83.75 87 LYS A O 1
ATOM 680 N N . LEU A 1 88 ? 1.718 10.623 -5.538 1.00 83.25 88 LEU A N 1
ATOM 681 C CA . LEU A 1 88 ? 0.888 11.351 -6.494 1.00 83.25 88 LEU A CA 1
ATOM 682 C C . LEU A 1 88 ? 1.695 12.445 -7.203 1.00 83.25 88 LEU A C 1
ATOM 684 O O . LEU A 1 88 ? 1.679 12.495 -8.427 1.00 83.25 88 LEU A O 1
ATOM 688 N N . ALA A 1 89 ? 2.451 13.259 -6.462 1.00 83.50 89 ALA A N 1
ATOM 689 C CA . ALA A 1 89 ? 3.278 14.325 -7.025 1.00 83.50 89 ALA A CA 1
ATOM 690 C C . ALA A 1 89 ? 4.348 13.790 -7.993 1.00 83.50 89 ALA A C 1
ATOM 692 O O . ALA A 1 89 ? 4.506 14.327 -9.089 1.00 83.50 89 ALA A O 1
ATOM 693 N N . ILE A 1 90 ? 5.034 12.701 -7.626 1.00 82.25 90 ILE A N 1
ATOM 694 C CA . ILE A 1 90 ? 6.014 12.033 -8.497 1.00 82.25 90 ILE A CA 1
ATOM 695 C C . ILE A 1 90 ? 5.336 11.508 -9.766 1.00 82.25 90 ILE A C 1
ATOM 697 O O . ILE A 1 90 ? 5.820 11.753 -10.869 1.00 82.25 90 ILE A O 1
ATOM 701 N N . ASN A 1 91 ? 4.197 10.826 -9.628 1.00 80.62 91 ASN A N 1
ATOM 702 C CA . ASN A 1 91 ? 3.456 10.311 -10.776 1.00 80.62 91 ASN A CA 1
ATOM 703 C C . ASN A 1 91 ? 2.976 11.436 -11.698 1.00 80.62 91 ASN A C 1
ATOM 705 O O . ASN A 1 91 ? 3.013 11.265 -12.913 1.00 80.62 91 ASN A O 1
ATOM 709 N N . CYS A 1 92 ? 2.546 12.575 -11.154 1.00 79.75 92 CYS A N 1
ATOM 710 C CA . CYS A 1 92 ? 2.197 13.741 -11.960 1.00 79.75 92 CYS A CA 1
ATOM 711 C C . CYS A 1 92 ? 3.415 14.273 -12.725 1.00 79.75 92 CYS A C 1
ATOM 713 O O . CYS A 1 92 ? 3.296 14.550 -13.908 1.00 79.75 92 CYS A O 1
ATOM 715 N N . ALA A 1 93 ? 4.586 14.368 -12.090 1.00 80.69 93 ALA A N 1
ATOM 716 C CA . ALA A 1 93 ? 5.797 14.865 -12.744 1.00 80.69 93 ALA A CA 1
ATOM 717 C C . ALA A 1 93 ? 6.335 13.930 -13.845 1.00 80.69 93 ALA A C 1
ATOM 719 O O . ALA A 1 93 ? 6.901 14.415 -14.817 1.00 80.69 93 ALA A O 1
ATOM 720 N N . ILE A 1 94 ? 6.176 12.609 -13.697 1.00 77.75 94 ILE A N 1
ATOM 721 C CA . ILE A 1 94 ? 6.629 11.617 -14.691 1.00 77.75 94 ILE A CA 1
ATOM 722 C C . ILE A 1 94 ? 5.662 11.506 -15.879 1.00 77.75 94 ILE A C 1
ATOM 724 O O . ILE A 1 94 ? 6.105 11.240 -16.991 1.00 77.75 94 ILE A O 1
ATOM 728 N N . ASN A 1 95 ? 4.353 11.648 -15.643 1.00 71.12 95 ASN A N 1
ATOM 729 C CA . ASN A 1 95 ? 3.324 11.455 -16.673 1.00 71.12 95 ASN A CA 1
ATOM 730 C C . ASN A 1 95 ? 2.900 12.755 -17.392 1.00 71.12 95 ASN A C 1
ATOM 732 O O . ASN A 1 95 ? 1.950 12.707 -18.175 1.00 71.12 95 ASN A O 1
ATOM 736 N N . LEU A 1 96 ? 3.550 13.891 -17.106 1.00 53.47 96 LEU A N 1
ATOM 737 C CA . LEU A 1 96 ? 3.422 15.146 -17.866 1.00 53.47 96 LEU A CA 1
ATOM 738 C C . LEU A 1 96 ? 4.257 15.088 -19.149 1.00 53.47 96 LEU A C 1
ATOM 740 O O . LEU A 1 96 ? 3.736 15.553 -20.186 1.00 53.47 96 LEU A O 1
#

Radius of gyration: 14.3 Å; chains: 1; bounding box: 32×32×36 Å